Protein AF-A0A7G9SF98-F1 (afdb_monomer_lite)

pLDDT: mean 81.14, std 8.22, range [45.47, 91.94]

Secondary structure (DSSP, 8-state):
--HHHHHHHHHHHSTHHHHHHHHHHHHHHHHHHHGGGT-HHHHHHHHHHIIIIIHHHHHHHHHTTTS-HHHHHHHHHHHHHHHHHHHHHHS-GGG-SSGGGGHHHHHHHHHHHHHHHHHHHHHHHHHHHHS---HHHHHHHH---HHHHHHHHHHHHHHHHHHHHHTT--

Structure (mmCIF, N/CA/C/O backbone):
data_AF-A0A7G9SF98-F1
#
_entry.id   AF-A0A7G9SF98-F1
#
loop_
_atom_site.group_PDB
_atom_site.id
_atom_site.type_symbol
_atom_site.label_atom_id
_atom_site.label_alt_id
_atom_site.label_comp_id
_atom_site.label_asym_id
_atom_site.label_entity_id
_atom_site.label_seq_id
_atom_site.pdbx_PDB_ins_code
_atom_site.Cartn_x
_atom_site.Cartn_y
_atom_site.Cartn_z
_atom_site.occupancy
_atom_site.B_iso_or_equiv
_atom_site.auth_seq_id
_atom_site.auth_comp_id
_atom_site.auth_asym_id
_atom_site.auth_atom_id
_atom_site.pdbx_PDB_model_num
ATOM 1 N N . MET A 1 1 ? -32.890 3.115 8.068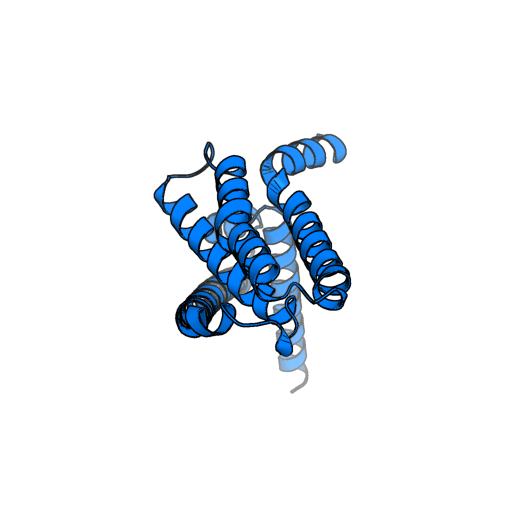 1.00 52.28 1 MET A N 1
ATOM 2 C CA . MET A 1 1 ? -31.740 3.413 7.183 1.00 52.28 1 MET A CA 1
ATOM 3 C C . MET A 1 1 ? -31.381 2.125 6.447 1.00 52.28 1 MET A C 1
ATOM 5 O O . MET A 1 1 ? -30.925 1.184 7.080 1.00 52.28 1 MET A O 1
ATOM 9 N N . THR A 1 2 ? -31.727 2.014 5.166 1.00 61.97 2 THR A N 1
ATOM 10 C CA . THR A 1 2 ? -31.625 0.769 4.383 1.00 61.97 2 THR A CA 1
ATOM 11 C C . THR A 1 2 ? -30.164 0.421 4.080 1.00 61.97 2 THR A C 1
ATOM 13 O O . THR A 1 2 ? -29.363 1.302 3.777 1.00 61.97 2 THR A O 1
ATOM 16 N N . ILE A 1 3 ? -29.804 -0.864 4.126 1.00 65.81 3 ILE A N 1
ATOM 17 C CA . ILE A 1 3 ? -28.432 -1.358 3.882 1.00 65.81 3 ILE A CA 1
ATOM 18 C C . ILE A 1 3 ? -27.850 -0.801 2.567 1.00 65.81 3 ILE A C 1
ATOM 20 O O . ILE A 1 3 ? -26.705 -0.350 2.534 1.00 65.81 3 ILE A O 1
ATOM 24 N N . ALA A 1 4 ? -28.672 -0.722 1.517 1.00 65.62 4 ALA A N 1
ATOM 25 C CA . ALA A 1 4 ? -28.288 -0.200 0.207 1.00 65.62 4 ALA A CA 1
ATOM 26 C C . ALA A 1 4 ? -27.823 1.273 0.224 1.00 65.62 4 ALA A C 1
ATOM 28 O O . ALA A 1 4 ? -26.861 1.628 -0.461 1.00 65.62 4 ALA A O 1
ATOM 29 N N . SER A 1 5 ? -28.450 2.142 1.028 1.00 69.06 5 SER A N 1
ATOM 30 C CA . SER A 1 5 ? -28.065 3.560 1.098 1.00 69.06 5 SER A CA 1
ATOM 31 C C . SER A 1 5 ? -26.775 3.770 1.896 1.00 69.06 5 SER A C 1
ATOM 33 O O . SER A 1 5 ? -25.975 4.648 1.563 1.00 69.06 5 SER A O 1
ATOM 35 N N . SER A 1 6 ? -26.528 2.916 2.893 1.00 68.81 6 SER A N 1
ATOM 36 C CA . SER A 1 6 ? -25.269 2.879 3.644 1.00 68.81 6 SER A CA 1
ATOM 37 C C . SER A 1 6 ? -24.092 2.443 2.763 1.00 68.81 6 SER A C 1
ATOM 39 O O . SER A 1 6 ? -23.055 3.108 2.746 1.00 68.81 6 SER A O 1
ATOM 41 N N . ILE A 1 7 ? -24.281 1.391 1.954 1.00 71.25 7 ILE A N 1
ATOM 42 C CA . ILE A 1 7 ? -23.264 0.901 1.011 1.00 71.25 7 ILE A CA 1
ATOM 43 C C . ILE A 1 7 ? -22.918 1.982 -0.013 1.00 71.25 7 ILE A C 1
ATOM 45 O O . ILE A 1 7 ? -21.748 2.318 -0.162 1.00 71.25 7 ILE A O 1
ATOM 49 N N . ARG A 1 8 ? -23.913 2.606 -0.659 1.00 76.25 8 ARG A N 1
ATOM 50 C CA . ARG A 1 8 ? -23.668 3.645 -1.677 1.00 76.25 8 ARG A CA 1
ATOM 51 C C . ARG A 1 8 ? -22.859 4.823 -1.126 1.00 76.25 8 ARG A C 1
ATOM 53 O O . ARG A 1 8 ? -21.929 5.301 -1.776 1.00 76.25 8 ARG A O 1
ATOM 60 N N . ARG A 1 9 ? -23.186 5.274 0.088 1.00 75.81 9 ARG A N 1
ATOM 61 C CA . ARG A 1 9 ? -22.470 6.363 0.766 1.00 75.81 9 ARG A CA 1
ATOM 62 C C . ARG A 1 9 ? -21.041 5.960 1.138 1.00 75.81 9 ARG A C 1
ATOM 64 O O . ARG A 1 9 ? -20.127 6.770 0.992 1.00 75.81 9 ARG A O 1
ATOM 71 N N . TRP A 1 10 ? -20.834 4.719 1.579 1.00 74.38 10 TRP A N 1
ATOM 72 C CA . TRP A 1 10 ? -19.505 4.189 1.881 1.00 74.38 10 TRP A CA 1
ATOM 73 C C . TRP A 1 10 ? -18.639 4.031 0.625 1.00 74.38 10 TRP A C 1
ATOM 75 O O . TRP A 1 10 ? -17.483 4.456 0.643 1.00 74.38 10 TRP A O 1
ATOM 85 N N . SER A 1 11 ? -19.200 3.502 -0.467 1.00 76.81 11 SER A N 1
ATOM 86 C CA . SER A 1 11 ? -18.510 3.335 -1.751 1.00 76.81 11 SER A CA 1
ATOM 87 C C . SER A 1 11 ? -18.086 4.679 -2.335 1.00 76.81 11 SER A C 1
ATOM 89 O O . SER A 1 11 ? -16.933 4.833 -2.719 1.00 76.81 11 SER A O 1
ATOM 91 N N . GLY A 1 12 ? -18.958 5.695 -2.311 1.00 78.19 12 GLY A N 1
ATOM 92 C CA . GLY A 1 12 ? -18.577 7.051 -2.724 1.00 78.19 12 GLY A CA 1
ATOM 93 C C . GLY A 1 12 ? -17.496 7.670 -1.828 1.00 78.19 12 GLY A C 1
ATOM 94 O O . GLY A 1 12 ? -16.668 8.455 -2.285 1.00 78.19 12 GLY A O 1
ATOM 95 N N . ALA A 1 13 ? -17.455 7.296 -0.547 1.00 79.56 13 ALA A N 1
ATOM 96 C CA . ALA A 1 13 ? -16.450 7.790 0.384 1.00 79.56 13 ALA A CA 1
ATOM 97 C C . ALA A 1 13 ? -15.087 7.077 0.282 1.00 79.56 13 ALA A C 1
ATOM 99 O O . ALA A 1 13 ? -14.095 7.659 0.726 1.00 79.56 13 ALA A O 1
ATOM 100 N N . ASN A 1 14 ? -15.037 5.863 -0.269 1.00 83.75 14 ASN A N 1
ATOM 101 C CA . ASN A 1 14 ? -13.846 5.009 -0.316 1.00 83.75 14 ASN A CA 1
ATOM 102 C C . ASN A 1 14 ? -13.647 4.387 -1.704 1.00 83.75 14 ASN A C 1
ATOM 104 O O . ASN A 1 14 ? -13.214 3.242 -1.815 1.00 83.75 14 ASN A O 1
ATOM 108 N N . TRP A 1 15 ? -13.962 5.135 -2.764 1.00 86.31 15 TRP A N 1
ATOM 109 C CA . TRP A 1 15 ? -13.892 4.644 -4.143 1.00 86.31 15 TRP A CA 1
ATOM 110 C C . TRP A 1 15 ? -12.485 4.153 -4.518 1.00 86.31 15 TRP A C 1
ATOM 112 O O . TRP A 1 15 ? -12.355 3.211 -5.296 1.00 86.31 15 TRP A O 1
ATOM 122 N N . PHE A 1 16 ? -11.437 4.711 -3.898 1.00 87.62 16 PHE A N 1
ATOM 123 C CA . PHE A 1 16 ? -10.057 4.253 -4.068 1.00 87.62 16 PHE A CA 1
ATOM 124 C C . PHE A 1 16 ? -9.878 2.760 -3.752 1.00 87.62 16 PHE A C 1
ATOM 126 O O . PHE A 1 16 ? -9.154 2.077 -4.465 1.00 87.62 16 PHE A O 1
ATOM 133 N N . LEU A 1 17 ? -10.573 2.223 -2.739 1.00 82.81 17 LEU A N 1
ATOM 134 C CA . LEU A 1 17 ? -10.476 0.801 -2.377 1.00 82.81 17 LEU A CA 1
ATOM 135 C C . LEU A 1 17 ? -11.032 -0.130 -3.462 1.00 82.81 17 LEU A C 1
ATOM 137 O O . LEU A 1 17 ? -10.663 -1.297 -3.505 1.00 82.81 17 LEU A O 1
ATOM 141 N N . ILE A 1 18 ? -11.915 0.379 -4.322 1.00 85.50 18 ILE A N 1
ATOM 142 C CA . ILE A 1 18 ? -12.477 -0.364 -5.455 1.00 85.50 18 ILE A CA 1
ATOM 143 C C . ILE A 1 18 ? -11.566 -0.221 -6.679 1.00 85.50 18 ILE A C 1
ATOM 145 O O . ILE A 1 18 ? -11.342 -1.188 -7.397 1.00 85.50 18 ILE A O 1
ATOM 149 N N . VAL A 1 19 ? -11.009 0.971 -6.903 1.00 87.44 19 VAL A N 1
ATOM 150 C CA . VAL A 1 19 ? -10.127 1.246 -8.047 1.00 87.44 19 VAL A CA 1
ATOM 151 C C . VAL A 1 19 ? -8.765 0.566 -7.897 1.00 87.44 19 VAL A C 1
ATOM 153 O O . VAL A 1 19 ? -8.231 0.057 -8.877 1.00 87.44 19 VAL A O 1
ATOM 156 N N . LEU A 1 20 ? -8.218 0.494 -6.683 1.00 87.00 20 LEU A N 1
ATOM 157 C CA . LEU A 1 20 ? -6.911 -0.108 -6.418 1.00 87.00 20 LEU A CA 1
ATOM 158 C C . LEU A 1 20 ? -6.760 -1.556 -6.937 1.00 87.00 20 LEU A C 1
ATOM 160 O O . LEU A 1 20 ? -5.803 -1.801 -7.670 1.00 87.00 20 LEU A O 1
ATOM 164 N N . PRO A 1 21 ? -7.654 -2.519 -6.622 1.00 87.75 21 PRO A N 1
ATOM 165 C CA . PRO A 1 21 ? -7.530 -3.882 -7.142 1.00 87.75 21 PRO A CA 1
ATOM 166 C C . PRO A 1 21 ? -7.688 -3.950 -8.665 1.00 87.75 21 PRO A C 1
ATOM 168 O O . PRO A 1 21 ? -7.044 -4.783 -9.296 1.00 87.75 21 PRO A O 1
ATOM 171 N N . VAL A 1 22 ? -8.485 -3.059 -9.266 1.00 89.62 22 VAL A N 1
ATOM 172 C CA . VAL A 1 22 ? -8.611 -2.966 -10.728 1.00 89.62 22 VAL A CA 1
ATOM 173 C C . VAL A 1 22 ? -7.285 -2.520 -11.346 1.00 89.62 22 VAL A C 1
ATOM 175 O O . VAL A 1 22 ? -6.800 -3.181 -12.257 1.00 89.62 22 VAL A O 1
ATOM 178 N N . 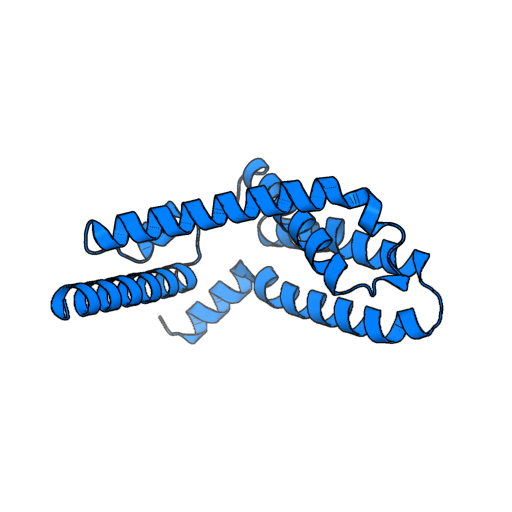LEU A 1 23 ? -6.657 -1.470 -10.805 1.00 89.56 23 LEU A N 1
ATOM 179 C CA . LEU A 1 23 ? -5.349 -0.991 -11.268 1.00 89.56 23 LEU A CA 1
ATOM 180 C C . LEU A 1 23 ? -4.252 -2.051 -11.104 1.00 89.56 23 LEU A C 1
ATOM 182 O O . LEU A 1 23 ? -3.433 -2.248 -12.002 1.00 89.56 23 LEU A O 1
ATOM 186 N N . ALA A 1 24 ? -4.254 -2.769 -9.979 1.00 88.38 24 ALA A N 1
ATOM 187 C CA . ALA A 1 24 ? -3.313 -3.858 -9.737 1.00 88.38 24 ALA A CA 1
ATOM 188 C C . ALA A 1 24 ? -3.502 -5.008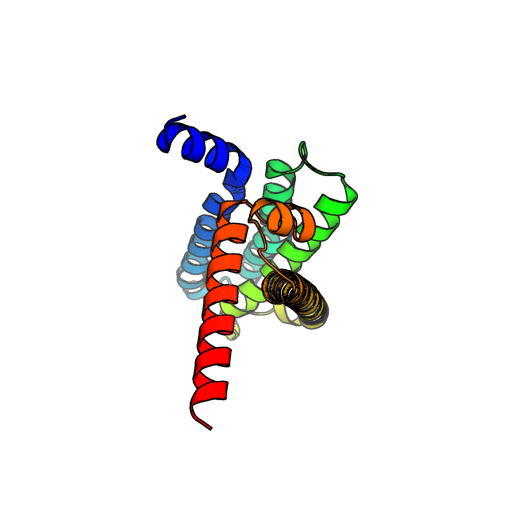 -10.740 1.00 88.38 24 ALA A C 1
ATOM 190 O O . ALA A 1 24 ? -2.523 -5.513 -11.289 1.00 88.38 24 ALA A O 1
ATOM 191 N N . ALA A 1 25 ? -4.751 -5.388 -11.030 1.00 88.81 25 ALA A N 1
ATOM 192 C CA . ALA A 1 25 ? -5.058 -6.410 -12.025 1.00 88.81 25 ALA A CA 1
ATOM 193 C C . ALA A 1 25 ? -4.626 -5.980 -13.434 1.00 88.81 25 ALA A C 1
ATOM 195 O O . ALA A 1 25 ? -4.009 -6.771 -14.145 1.00 88.81 25 ALA A O 1
ATOM 196 N N . THR A 1 26 ? -4.870 -4.723 -13.823 1.00 88.12 26 THR A N 1
ATOM 197 C CA . THR A 1 26 ? -4.420 -4.209 -15.124 1.00 88.12 26 THR A CA 1
ATOM 198 C C . THR A 1 26 ? -2.899 -4.169 -15.225 1.00 88.12 26 THR A C 1
ATOM 200 O O . THR A 1 26 ? -2.357 -4.602 -16.235 1.00 88.12 26 THR A O 1
ATOM 203 N N . ALA A 1 27 ? -2.195 -3.733 -14.175 1.00 87.12 27 ALA A N 1
ATOM 204 C CA . ALA A 1 27 ? -0.732 -3.740 -14.136 1.00 87.12 27 ALA A CA 1
ATOM 205 C C . ALA A 1 27 ? -0.176 -5.164 -14.295 1.00 87.12 27 ALA A C 1
ATOM 207 O O . ALA A 1 27 ? 0.748 -5.401 -15.075 1.00 87.12 27 ALA A O 1
ATOM 208 N N . TRP A 1 28 ? -0.789 -6.129 -13.607 1.00 88.50 28 TRP A N 1
ATOM 209 C CA . TRP A 1 28 ? -0.422 -7.535 -13.709 1.00 88.50 28 TRP A CA 1
ATOM 210 C C . TRP A 1 28 ? -0.667 -8.104 -15.108 1.00 88.50 28 TRP A C 1
ATOM 212 O O . TRP A 1 28 ? 0.241 -8.698 -15.688 1.00 88.50 28 TRP A O 1
ATOM 222 N N . MET A 1 29 ? -1.841 -7.873 -15.697 1.00 87.31 29 MET A N 1
ATOM 223 C CA . MET A 1 29 ? -2.136 -8.323 -17.061 1.00 87.31 29 MET A CA 1
ATOM 224 C C . MET A 1 29 ? -1.170 -7.710 -18.080 1.00 87.31 29 MET A C 1
ATOM 226 O O . MET A 1 29 ? -0.604 -8.443 -18.888 1.00 87.31 29 MET A O 1
ATOM 230 N N . THR A 1 30 ? -0.917 -6.400 -17.997 1.00 85.25 30 THR A N 1
ATOM 231 C CA . THR A 1 30 ? 0.023 -5.697 -18.881 1.00 85.25 30 THR A CA 1
ATOM 232 C C . THR A 1 30 ? 1.441 -6.236 -18.744 1.00 85.25 30 THR A C 1
ATOM 234 O O . THR A 1 30 ? 2.113 -6.430 -19.751 1.00 85.25 30 THR A O 1
ATOM 237 N N . SER A 1 31 ? 1.899 -6.546 -17.527 1.00 84.00 31 SER A N 1
ATOM 238 C CA . SER A 1 31 ? 3.219 -7.159 -17.341 1.00 84.00 31 SER A CA 1
ATOM 239 C C . SER A 1 31 ? 3.325 -8.494 -18.095 1.00 84.00 31 SER A C 1
ATOM 241 O O . SER A 1 31 ? 4.287 -8.734 -18.819 1.00 84.00 31 SER A O 1
ATOM 243 N N . ARG A 1 32 ? 2.296 -9.346 -18.026 1.00 82.94 32 ARG A N 1
ATOM 244 C CA . ARG A 1 32 ? 2.320 -10.665 -18.670 1.00 82.94 32 ARG A CA 1
ATOM 245 C C . ARG A 1 32 ? 2.280 -10.585 -20.191 1.00 82.94 32 ARG A C 1
ATOM 247 O O . ARG A 1 32 ? 2.924 -11.397 -20.846 1.00 82.94 32 ARG A O 1
ATOM 254 N N . THR A 1 33 ? 1.548 -9.627 -20.750 1.00 81.69 33 THR A N 1
ATOM 255 C CA . THR A 1 33 ? 1.393 -9.497 -22.205 1.00 81.69 33 THR A CA 1
ATOM 256 C C . THR A 1 33 ? 2.524 -8.703 -22.848 1.00 81.69 33 THR A C 1
ATOM 258 O O . THR A 1 33 ? 2.986 -9.061 -23.928 1.00 81.69 33 THR A O 1
ATOM 261 N N . ALA A 1 34 ? 2.998 -7.641 -22.201 1.00 77.69 34 ALA A N 1
ATOM 262 C CA . ALA A 1 34 ? 3.900 -6.685 -22.827 1.00 77.69 34 ALA A CA 1
ATOM 263 C C . ALA A 1 34 ? 5.387 -7.031 -22.646 1.00 77.69 34 ALA A C 1
ATOM 265 O O . ALA A 1 34 ? 6.184 -6.755 -23.545 1.00 77.69 34 ALA A O 1
ATOM 266 N N . PHE A 1 35 ? 5.775 -7.707 -21.554 1.00 72.19 35 PHE A N 1
ATOM 267 C CA . PHE A 1 35 ? 7.153 -8.202 -21.410 1.00 72.19 35 PHE A CA 1
ATOM 268 C C . PHE A 1 35 ? 7.479 -9.342 -22.388 1.00 72.19 35 PHE A C 1
ATOM 270 O O . PHE A 1 35 ? 8.643 -9.519 -22.740 1.00 72.19 35 PHE A O 1
ATOM 277 N N . ALA A 1 36 ? 6.468 -10.036 -22.925 1.00 67.75 36 ALA A N 1
ATOM 278 C CA . ALA A 1 36 ? 6.647 -10.992 -24.020 1.00 67.75 36 ALA A CA 1
ATOM 279 C C . ALA A 1 36 ? 7.100 -10.324 -25.339 1.00 67.75 36 ALA A C 1
ATOM 281 O O . ALA A 1 36 ? 7.687 -10.981 -26.192 1.00 67.75 36 ALA A O 1
ATOM 282 N N . GLY A 1 37 ? 6.862 -9.015 -25.502 1.00 67.81 37 GLY A N 1
ATOM 283 C CA . GLY A 1 37 ? 7.192 -8.240 -26.704 1.00 67.81 37 GLY A CA 1
ATOM 284 C C . GLY A 1 37 ? 8.550 -7.525 -26.676 1.00 67.81 37 GLY A C 1
ATOM 285 O O . GLY A 1 37 ? 8.770 -6.631 -27.490 1.00 67.81 37 GLY A O 1
ATOM 286 N N . GLY A 1 38 ? 9.443 -7.837 -25.728 1.00 68.12 38 GLY A N 1
ATOM 287 C CA . GLY A 1 38 ? 10.833 -7.341 -25.707 1.00 68.12 38 GLY A CA 1
ATOM 288 C C . GLY A 1 38 ? 11.060 -5.899 -25.214 1.00 68.12 38 GLY A C 1
ATOM 289 O O . GLY A 1 38 ? 12.203 -5.451 -25.155 1.00 68.12 38 GLY A O 1
ATOM 290 N N . HIS A 1 39 ? 10.017 -5.169 -24.808 1.00 63.47 39 HIS A N 1
ATOM 291 C CA . HIS A 1 39 ? 10.112 -3.771 -24.350 1.00 63.47 39 HIS A CA 1
ATOM 292 C C . HIS A 1 39 ? 10.266 -3.663 -22.820 1.00 63.47 39 HIS A C 1
ATOM 294 O O . HIS A 1 39 ? 9.398 -3.131 -22.131 1.00 63.47 39 HIS A O 1
ATOM 300 N N . SER A 1 40 ? 11.362 -4.187 -22.261 1.00 70.50 40 SER A N 1
ATOM 301 C CA . SER A 1 40 ? 11.481 -4.365 -20.804 1.00 70.50 40 SER A CA 1
ATOM 302 C C . SER A 1 40 ? 11.728 -3.078 -20.003 1.00 70.50 40 SER A C 1
ATOM 304 O O . SER A 1 40 ? 11.098 -2.867 -18.972 1.00 70.50 40 SER A O 1
ATOM 306 N N . GLY A 1 41 ? 12.595 -2.175 -20.470 1.00 74.44 41 GLY A N 1
ATOM 307 C CA . GLY A 1 41 ? 12.989 -1.003 -19.670 1.00 74.44 41 GLY A CA 1
ATOM 308 C C . GLY A 1 41 ? 11.915 0.087 -19.542 1.00 74.44 41 GLY A C 1
ATOM 309 O O . GLY A 1 41 ? 11.667 0.596 -18.452 1.00 74.44 41 GLY A O 1
ATOM 310 N N . SER A 1 42 ? 11.263 0.460 -20.647 1.00 82.62 42 SER A N 1
ATOM 311 C CA . SER A 1 42 ? 10.253 1.532 -20.651 1.00 82.62 42 SER A CA 1
ATOM 312 C C . SER A 1 42 ? 8.977 1.131 -19.915 1.00 82.62 42 SER A C 1
ATOM 314 O O . SER A 1 42 ? 8.351 1.963 -19.259 1.00 82.62 42 SER A O 1
ATOM 316 N N . LEU A 1 43 ? 8.609 -0.148 -19.990 1.00 86.25 43 LEU A N 1
ATOM 317 C CA . LEU A 1 43 ? 7.406 -0.659 -19.351 1.00 86.25 43 LEU A CA 1
ATOM 318 C C . LEU A 1 43 ? 7.566 -0.794 -17.836 1.00 86.25 43 LEU A C 1
ATOM 320 O O . LEU A 1 43 ? 6.649 -0.445 -17.099 1.00 86.25 43 LEU A O 1
ATOM 324 N N . GLU A 1 44 ? 8.736 -1.228 -17.361 1.00 86.31 44 GLU A N 1
ATOM 325 C CA . GLU A 1 44 ? 9.053 -1.219 -15.930 1.00 86.31 44 GLU A CA 1
ATOM 326 C C . GLU A 1 44 ? 8.965 0.203 -15.355 1.00 86.31 44 GLU A C 1
ATOM 328 O O . GLU A 1 44 ? 8.336 0.408 -14.318 1.00 86.31 44 GLU A O 1
ATOM 333 N N . ALA A 1 45 ? 9.531 1.195 -16.052 1.00 88.00 45 ALA A N 1
ATOM 334 C CA . ALA A 1 45 ? 9.462 2.593 -15.635 1.00 88.00 45 ALA A CA 1
ATOM 335 C C . ALA A 1 45 ? 8.016 3.112 -15.576 1.00 88.00 45 ALA A C 1
ATOM 337 O O . ALA A 1 45 ? 7.654 3.784 -14.612 1.00 88.00 45 ALA A O 1
ATOM 338 N N . ALA A 1 46 ? 7.182 2.776 -16.566 1.00 89.62 46 ALA A N 1
ATOM 339 C CA . ALA A 1 46 ? 5.770 3.156 -16.585 1.00 89.62 46 ALA A CA 1
ATOM 340 C C . ALA A 1 46 ? 4.985 2.520 -15.424 1.00 89.62 46 ALA A C 1
ATOM 342 O O . ALA A 1 46 ? 4.251 3.214 -14.725 1.00 89.62 46 ALA A O 1
ATOM 343 N N . LEU A 1 47 ? 5.193 1.225 -15.163 1.00 90.00 47 LEU A N 1
ATOM 344 C CA . LEU A 1 47 ? 4.553 0.518 -14.050 1.00 90.00 47 LEU A CA 1
ATOM 345 C C . LEU A 1 47 ? 4.996 1.064 -12.685 1.00 90.00 47 LEU A C 1
ATOM 347 O O . LEU A 1 47 ? 4.167 1.246 -11.792 1.00 90.00 47 LEU A O 1
ATOM 351 N N . LEU A 1 48 ? 6.288 1.363 -12.522 1.00 89.94 48 LEU A N 1
ATOM 352 C CA . LEU A 1 48 ? 6.816 2.005 -11.317 1.00 89.94 48 LEU A CA 1
ATOM 353 C C . LEU A 1 48 ? 6.268 3.420 -11.143 1.00 89.94 48 LEU A C 1
ATOM 355 O O . LEU A 1 48 ? 5.900 3.794 -10.032 1.00 89.94 48 LEU A O 1
ATOM 359 N N . PHE A 1 49 ? 6.186 4.201 -12.219 1.00 91.75 49 PHE A N 1
ATOM 360 C CA . PHE A 1 49 ? 5.590 5.532 -12.179 1.00 91.75 49 PHE A CA 1
ATOM 361 C C . PHE A 1 49 ? 4.126 5.461 -11.743 1.00 91.75 49 PHE A C 1
ATOM 363 O O . PHE A 1 49 ? 3.725 6.181 -10.829 1.00 91.75 49 PHE A O 1
ATOM 370 N N . ASP A 1 50 ? 3.345 4.541 -12.306 1.00 91.31 50 ASP A N 1
ATOM 371 C CA . ASP A 1 50 ? 1.956 4.367 -11.899 1.00 91.31 50 ASP A CA 1
ATOM 372 C C . ASP A 1 50 ? 1.831 3.937 -10.435 1.00 91.31 50 ASP A C 1
ATOM 374 O O . ASP A 1 50 ? 1.015 4.489 -9.693 1.00 91.31 50 ASP A O 1
ATOM 378 N N . ALA A 1 51 ? 2.679 3.016 -9.977 1.00 89.38 51 ALA A N 1
ATOM 379 C CA . ALA A 1 51 ? 2.675 2.549 -8.596 1.00 89.38 51 ALA A CA 1
ATOM 380 C C . ALA A 1 51 ? 3.117 3.627 -7.584 1.00 89.38 51 ALA A C 1
ATOM 382 O O . ALA A 1 51 ? 2.578 3.686 -6.478 1.00 89.38 51 ALA A O 1
ATOM 383 N N . CYS A 1 52 ? 4.079 4.481 -7.947 1.00 90.44 52 CYS A N 1
ATOM 384 C CA . CYS A 1 52 ? 4.691 5.472 -7.053 1.00 90.44 52 CYS A CA 1
ATOM 385 C C . CYS A 1 52 ? 4.058 6.863 -7.136 1.00 90.44 52 CYS A C 1
ATOM 387 O O . CYS A 1 52 ? 4.185 7.646 -6.195 1.00 90.44 52 CYS A O 1
ATOM 389 N N . VAL A 1 53 ? 3.405 7.194 -8.248 1.00 91.25 53 VAL A N 1
ATOM 390 C CA . VAL A 1 53 ? 2.859 8.530 -8.506 1.00 91.25 53 VAL A CA 1
ATOM 391 C C . VAL A 1 53 ? 1.357 8.451 -8.715 1.00 91.25 53 VAL A C 1
ATOM 393 O O . VAL A 1 53 ? 0.614 9.024 -7.919 1.00 91.25 53 VAL A O 1
ATOM 396 N N . THR A 1 54 ? 0.891 7.705 -9.718 1.00 91.69 54 THR A N 1
ATOM 397 C CA . THR A 1 54 ? -0.533 7.656 -10.082 1.00 91.69 54 THR A CA 1
ATOM 398 C C . THR A 1 54 ? -1.390 7.105 -8.942 1.00 91.69 54 THR A C 1
ATOM 400 O O . THR A 1 54 ? -2.349 7.750 -8.516 1.00 91.69 54 THR A O 1
ATOM 403 N N . VAL A 1 55 ? -1.032 5.951 -8.374 1.00 91.94 55 VAL A N 1
ATOM 404 C CA . VAL A 1 55 ? -1.797 5.318 -7.290 1.00 91.94 55 VAL A CA 1
ATOM 405 C C . VAL A 1 55 ? -1.795 6.180 -6.012 1.00 91.94 55 VAL A C 1
ATOM 407 O O . VAL A 1 55 ? -2.881 6.448 -5.485 1.00 91.94 55 VAL A O 1
ATOM 410 N N . PRO A 1 56 ? -0.653 6.698 -5.516 1.00 91.38 56 PRO A N 1
ATOM 411 C CA . PRO A 1 56 ? -0.648 7.639 -4.397 1.00 91.38 56 PRO A CA 1
ATOM 412 C C . PRO A 1 56 ? -1.408 8.938 -4.685 1.00 91.38 56 PRO A C 1
ATOM 414 O O . PRO A 1 56 ? -2.095 9.442 -3.797 1.00 91.38 56 PRO A O 1
ATOM 417 N N . ALA A 1 57 ? -1.351 9.475 -5.906 1.00 91.38 57 ALA A N 1
ATOM 418 C CA . ALA A 1 57 ? -2.116 10.663 -6.283 1.00 91.38 57 ALA A CA 1
ATOM 419 C C . ALA A 1 57 ? -3.630 10.399 -6.262 1.00 91.38 57 ALA A C 1
ATOM 421 O O . ALA A 1 57 ? -4.389 11.215 -5.739 1.00 91.38 57 ALA A O 1
ATOM 422 N N . LEU A 1 58 ? -4.083 9.235 -6.740 1.00 90.94 58 LEU A N 1
ATOM 423 C CA . LEU A 1 58 ? -5.485 8.815 -6.639 1.00 90.94 58 LEU A CA 1
ATOM 424 C C . LEU A 1 58 ? -5.919 8.637 -5.180 1.00 90.94 58 LEU A C 1
ATOM 426 O O . LEU A 1 58 ? -7.024 9.047 -4.809 1.00 90.94 58 LEU A O 1
ATOM 430 N N . TYR A 1 59 ? -5.042 8.086 -4.333 1.00 89.25 59 TYR A N 1
ATOM 431 C CA . TYR A 1 59 ? -5.274 8.021 -2.891 1.00 89.25 59 TYR A CA 1
ATOM 432 C C . TYR A 1 59 ? -5.469 9.422 -2.305 1.00 89.25 59 TYR A C 1
ATOM 434 O O . TYR A 1 59 ? -6.444 9.673 -1.587 1.00 89.25 59 TYR A O 1
ATOM 442 N N . ALA A 1 60 ? -4.565 10.347 -2.641 1.00 90.25 60 ALA A N 1
ATOM 443 C CA . ALA A 1 60 ? -4.647 11.733 -2.217 1.00 90.25 60 ALA A CA 1
ATOM 444 C C . ALA A 1 60 ? -5.976 12.341 -2.657 1.00 90.25 60 ALA A C 1
ATOM 446 O O . ALA A 1 60 ? -6.711 12.827 -1.812 1.00 90.25 60 ALA A O 1
ATOM 447 N N . LEU A 1 61 ? -6.355 12.222 -3.930 1.00 90.75 61 LEU A N 1
ATOM 448 C CA . LEU A 1 61 ? -7.596 12.778 -4.470 1.00 90.75 61 LEU A CA 1
ATOM 449 C C . LEU A 1 61 ? -8.849 12.220 -3.773 1.00 90.75 61 LEU A C 1
ATOM 451 O O . LEU A 1 61 ? -9.782 12.968 -3.477 1.00 90.75 61 LEU A O 1
ATOM 455 N N . CYS A 1 62 ? -8.855 10.928 -3.432 1.00 87.94 62 CYS A N 1
ATOM 456 C CA . CYS A 1 62 ? -9.952 10.296 -2.694 1.00 87.94 62 CYS A CA 1
ATOM 457 C C . CYS A 1 62 ? -10.108 10.842 -1.261 1.00 87.94 62 CYS A C 1
ATOM 459 O O . CYS A 1 62 ? -11.230 10.944 -0.745 1.00 87.94 62 CYS A O 1
ATOM 461 N N . TYR A 1 63 ? -9.000 11.194 -0.603 1.00 85.12 63 TYR A N 1
ATOM 462 C CA . TYR A 1 63 ? -8.981 11.556 0.819 1.00 85.12 63 TYR A CA 1
ATOM 463 C C . TYR A 1 63 ? -8.570 13.007 1.117 1.00 85.12 63 TYR A C 1
ATOM 465 O O . TYR A 1 63 ? -8.602 13.403 2.283 1.00 85.12 63 TYR A O 1
ATOM 473 N N . TRP A 1 64 ? -8.286 13.822 0.097 1.00 84.38 64 TRP A N 1
ATOM 474 C CA . TRP A 1 64 ? -7.715 15.171 0.217 1.00 84.38 64 TRP A CA 1
ATOM 475 C C . TRP A 1 64 ? -8.561 16.086 1.098 1.00 84.38 64 TRP A C 1
ATOM 477 O O . TRP A 1 64 ? -8.048 16.811 1.941 1.00 84.38 64 TRP A O 1
ATOM 487 N N . ARG A 1 65 ? -9.888 16.016 0.949 1.00 82.19 65 ARG A N 1
ATOM 488 C CA . ARG A 1 65 ? -10.835 16.854 1.704 1.00 82.19 65 ARG A CA 1
ATOM 489 C C . ARG A 1 65 ? -11.185 16.315 3.094 1.00 82.19 65 ARG A C 1
ATOM 491 O O . ARG A 1 65 ? -11.985 16.926 3.791 1.00 82.19 65 ARG A O 1
ATOM 498 N N . LYS A 1 66 ? -10.662 15.149 3.487 1.00 78.06 66 LYS A N 1
ATOM 499 C CA . LYS A 1 66 ? -11.093 14.422 4.697 1.00 78.06 66 LYS A CA 1
ATOM 500 C C . LYS A 1 66 ? -10.015 14.330 5.773 1.00 78.06 66 LYS A C 1
ATOM 502 O O . LYS A 1 66 ? -10.302 13.848 6.866 1.00 78.06 66 LYS A O 1
ATOM 507 N N . ARG A 1 67 ? -8.769 14.693 5.461 1.00 78.06 67 ARG A N 1
ATOM 508 C CA . ARG A 1 67 ? -7.605 14.461 6.326 1.00 78.06 67 ARG A CA 1
ATOM 509 C C . ARG A 1 67 ? -6.630 15.632 6.248 1.00 78.06 67 ARG A C 1
ATOM 511 O O . ARG A 1 67 ? -6.551 16.307 5.229 1.00 78.06 67 ARG A O 1
ATOM 518 N N . ALA A 1 68 ? -5.855 15.832 7.313 1.00 82.88 68 ALA A N 1
ATOM 519 C CA . ALA A 1 68 ? -4.749 16.785 7.306 1.00 82.88 68 ALA A CA 1
ATOM 520 C C . ALA A 1 68 ? -3.678 16.372 6.279 1.00 82.88 68 ALA A C 1
ATOM 522 O O . ALA A 1 68 ? -3.422 15.178 6.099 1.00 82.88 68 ALA A O 1
ATOM 523 N N . LEU A 1 69 ? -3.018 17.355 5.655 1.00 82.56 69 LEU A N 1
ATOM 524 C CA . LEU A 1 69 ? -2.024 17.133 4.594 1.00 82.56 69 LEU A CA 1
ATOM 525 C C . LEU A 1 69 ? -0.931 16.144 5.011 1.00 82.56 69 LEU A C 1
ATOM 527 O O . LEU A 1 69 ? -0.675 15.182 4.294 1.00 82.56 69 LEU A O 1
ATOM 531 N N . TRP A 1 70 ? -0.369 16.309 6.210 1.00 78.12 70 TRP A N 1
ATOM 532 C CA . TRP A 1 70 ? 0.664 15.414 6.743 1.00 78.12 70 TRP A CA 1
ATOM 533 C C . TRP A 1 70 ? 0.211 13.947 6.832 1.00 78.12 70 TRP A C 1
ATOM 535 O O . TRP A 1 70 ? 0.936 13.033 6.445 1.00 78.12 70 TRP A O 1
ATOM 545 N N . GLN A 1 71 ? -1.021 13.702 7.288 1.00 80.94 71 GLN A N 1
ATOM 546 C CA . GLN A 1 71 ? -1.563 12.344 7.392 1.00 80.94 71 GLN A CA 1
ATOM 547 C C . GLN A 1 71 ? -1.832 11.709 6.026 1.00 80.94 71 GLN A C 1
ATOM 549 O O . GLN A 1 71 ? -1.838 10.482 5.909 1.00 80.94 71 GLN A O 1
ATOM 554 N N . THR A 1 72 ? -2.121 12.530 5.019 1.00 84.56 72 THR A N 1
ATOM 555 C CA . THR A 1 72 ? -2.288 12.076 3.638 1.00 84.56 72 THR A CA 1
ATOM 556 C C . THR A 1 72 ? -0.926 11.770 3.030 1.00 84.56 72 THR A C 1
ATOM 558 O O . THR A 1 72 ? -0.763 10.688 2.483 1.00 84.56 72 THR A O 1
ATOM 561 N N . ALA A 1 73 ? 0.071 12.635 3.234 1.00 84.94 73 ALA A N 1
ATOM 562 C CA . ALA A 1 73 ? 1.440 12.441 2.759 1.00 84.94 73 ALA A CA 1
ATOM 563 C C . ALA A 1 73 ? 2.077 11.155 3.310 1.00 84.94 73 ALA A C 1
ATOM 565 O O . ALA A 1 73 ? 2.590 10.348 2.540 1.00 84.94 73 ALA A O 1
ATOM 566 N N . LEU A 1 74 ? 1.964 10.898 4.620 1.00 82.50 74 LEU A N 1
ATOM 567 C CA . LEU A 1 74 ? 2.460 9.651 5.219 1.00 82.50 74 LEU A CA 1
ATOM 568 C C . LEU A 1 74 ? 1.802 8.405 4.613 1.00 82.50 74 LEU A C 1
ATOM 570 O O . LEU A 1 74 ? 2.460 7.388 4.407 1.00 82.50 74 LEU A O 1
ATOM 574 N N . ARG A 1 75 ? 0.501 8.469 4.312 1.00 84.38 75 ARG A N 1
ATOM 575 C CA . ARG A 1 75 ? -0.207 7.343 3.695 1.00 84.38 75 ARG A CA 1
ATOM 576 C C . ARG A 1 75 ? 0.122 7.197 2.216 1.00 84.38 75 ARG A C 1
ATOM 578 O O . ARG A 1 75 ? 0.255 6.070 1.767 1.00 84.38 75 ARG A O 1
ATOM 585 N N . MET A 1 76 ? 0.306 8.293 1.485 1.00 87.75 76 MET A N 1
ATOM 586 C CA . MET A 1 76 ? 0.808 8.261 0.109 1.00 87.75 76 MET A CA 1
ATOM 587 C C . MET A 1 76 ? 2.185 7.609 0.043 1.00 87.75 76 MET A C 1
ATOM 589 O O . MET A 1 76 ? 2.398 6.760 -0.814 1.00 87.75 76 MET A O 1
ATOM 593 N N . LEU A 1 77 ? 3.078 7.946 0.978 1.00 87.19 77 LEU A N 1
ATOM 594 C CA . LEU A 1 77 ? 4.386 7.307 1.093 1.00 87.19 77 LEU A CA 1
ATOM 595 C C . LEU A 1 77 ? 4.236 5.800 1.338 1.00 87.19 77 LEU A C 1
ATOM 597 O O . LEU A 1 77 ? 4.842 5.004 0.631 1.00 87.19 77 LEU A O 1
ATOM 601 N N . GLY A 1 78 ? 3.374 5.402 2.279 1.00 85.44 78 GLY A N 1
ATOM 602 C CA . GLY A 1 78 ? 3.084 3.989 2.532 1.00 85.44 78 GLY A CA 1
ATOM 603 C C . GLY A 1 78 ? 2.528 3.260 1.303 1.00 85.44 78 GLY A C 1
ATOM 604 O O . GLY A 1 78 ? 2.965 2.154 0.997 1.00 85.44 78 GLY A O 1
ATOM 605 N N . VAL A 1 79 ? 1.612 3.892 0.563 1.00 88.69 79 VAL A N 1
ATOM 606 C CA . VAL A 1 79 ? 1.044 3.350 -0.682 1.00 88.69 79 VAL A CA 1
ATOM 607 C C . VAL A 1 79 ? 2.111 3.235 -1.774 1.00 88.69 79 VAL A C 1
ATOM 609 O O . VAL A 1 79 ? 2.150 2.216 -2.453 1.00 88.69 79 VAL A O 1
ATOM 612 N N . ALA A 1 80 ? 3.007 4.216 -1.911 1.00 89.75 80 ALA A N 1
ATOM 613 C CA . ALA A 1 80 ? 4.116 4.166 -2.862 1.00 89.75 80 ALA A CA 1
ATOM 614 C C . ALA A 1 80 ? 5.102 3.038 -2.521 1.00 89.75 80 ALA A C 1
ATOM 616 O O . ALA A 1 80 ? 5.447 2.238 -3.385 1.00 89.75 80 ALA A O 1
ATOM 617 N N . CYS A 1 81 ? 5.498 2.908 -1.249 1.00 88.69 81 CYS A N 1
ATOM 618 C CA . CYS A 1 81 ? 6.349 1.812 -0.780 1.00 88.69 81 CYS A CA 1
ATOM 619 C C . CYS A 1 81 ? 5.712 0.439 -1.037 1.00 88.69 81 CYS A C 1
ATOM 621 O O . CYS A 1 81 ? 6.385 -0.477 -1.510 1.00 88.69 81 CYS A O 1
ATOM 623 N N . LEU A 1 82 ? 4.410 0.303 -0.763 1.00 87.19 82 LEU A N 1
ATOM 624 C CA . LEU A 1 82 ? 3.659 -0.916 -1.058 1.00 87.19 82 LEU A CA 1
ATOM 625 C C . LEU A 1 82 ? 3.596 -1.180 -2.570 1.00 87.19 82 LEU A C 1
ATOM 627 O O . LEU A 1 82 ? 3.728 -2.325 -2.991 1.00 87.19 82 LEU A O 1
ATOM 631 N N . GLY A 1 83 ? 3.449 -0.131 -3.383 1.00 88.50 83 GLY A N 1
ATOM 632 C CA . GLY A 1 83 ? 3.495 -0.197 -4.841 1.00 88.50 83 GLY A CA 1
ATOM 633 C C . GLY A 1 83 ? 4.833 -0.723 -5.362 1.00 88.50 83 GLY A C 1
ATOM 634 O O . GLY A 1 83 ? 4.846 -1.673 -6.140 1.00 88.50 83 GLY A O 1
ATOM 635 N N . ILE A 1 84 ? 5.956 -0.182 -4.875 1.00 88.88 84 ILE A N 1
ATOM 636 C CA . ILE A 1 84 ? 7.313 -0.657 -5.209 1.00 88.88 84 ILE A CA 1
ATOM 637 C C . ILE A 1 84 ? 7.465 -2.136 -4.846 1.00 88.88 84 ILE A C 1
ATOM 639 O O . ILE A 1 84 ? 7.970 -2.933 -5.638 1.00 88.88 84 ILE A O 1
ATOM 643 N N . TYR A 1 85 ? 6.998 -2.526 -3.657 1.00 88.88 85 TYR A N 1
ATOM 644 C CA . TYR A 1 85 ? 7.019 -3.924 -3.241 1.00 88.88 85 TYR A CA 1
ATOM 645 C C . TYR A 1 85 ? 6.174 -4.810 -4.165 1.00 88.88 85 TYR A C 1
ATOM 647 O O . TYR A 1 85 ? 6.670 -5.826 -4.650 1.00 88.88 85 TYR A O 1
ATOM 655 N N . ALA A 1 86 ? 4.939 -4.415 -4.474 1.00 88.06 86 ALA A N 1
ATOM 656 C CA . ALA A 1 86 ? 4.057 -5.161 -5.368 1.00 88.06 86 ALA A CA 1
ATOM 657 C C . ALA A 1 86 ? 4.649 -5.307 -6.781 1.00 88.06 86 ALA A C 1
ATOM 659 O O . ALA A 1 86 ? 4.562 -6.382 -7.373 1.00 88.06 86 ALA A O 1
ATOM 660 N N . MET A 1 87 ? 5.319 -4.272 -7.297 1.00 90.12 87 MET A N 1
ATOM 661 C CA . MET A 1 87 ? 5.986 -4.329 -8.600 1.00 90.12 87 MET A CA 1
ATOM 662 C C . MET A 1 87 ? 7.113 -5.361 -8.648 1.00 90.12 87 MET A C 1
ATOM 664 O O . MET A 1 87 ? 7.297 -5.979 -9.690 1.00 90.12 87 MET A O 1
ATOM 668 N N . SER A 1 88 ? 7.788 -5.650 -7.530 1.00 87.19 88 SER A N 1
ATOM 669 C CA . SER A 1 88 ? 8.795 -6.725 -7.492 1.00 87.19 88 SER A CA 1
ATOM 670 C C . SER A 1 88 ? 8.223 -8.139 -7.669 1.00 87.19 88 SER A C 1
ATOM 672 O O . SER A 1 88 ? 8.971 -9.053 -8.006 1.00 87.19 88 SER A O 1
ATOM 674 N N . TRP A 1 89 ? 6.910 -8.310 -7.480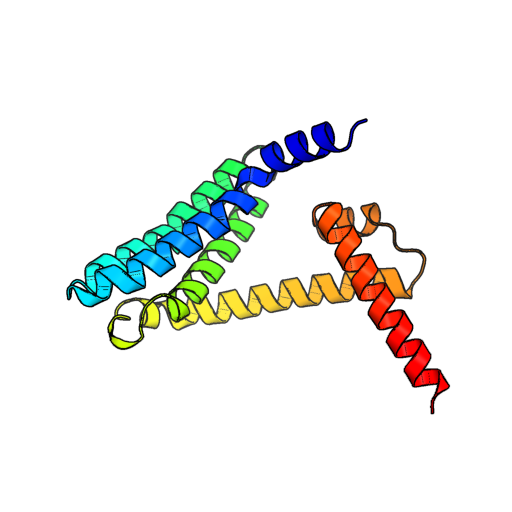 1.00 87.12 89 TRP A N 1
ATOM 675 C CA . TRP A 1 89 ? 6.188 -9.559 -7.750 1.00 87.12 89 TRP A CA 1
ATOM 676 C C . TRP A 1 89 ? 5.489 -9.563 -9.113 1.00 87.12 89 TRP A C 1
ATOM 678 O O . TRP A 1 89 ? 5.290 -10.623 -9.706 1.00 87.12 89 TRP A O 1
ATOM 688 N N . ILE A 1 90 ? 5.070 -8.389 -9.589 1.00 87.19 90 ILE A N 1
ATOM 689 C CA . ILE A 1 90 ? 4.352 -8.235 -10.859 1.00 87.19 90 ILE A CA 1
ATOM 690 C C . ILE A 1 90 ? 5.323 -8.265 -12.042 1.00 87.19 90 ILE A C 1
ATOM 692 O O . ILE A 1 90 ? 5.060 -8.947 -13.030 1.00 87.19 90 ILE A O 1
ATOM 696 N N . VAL A 1 91 ? 6.443 -7.547 -11.944 1.00 86.38 91 VAL A N 1
ATOM 697 C CA . VAL A 1 91 ? 7.459 -7.493 -12.997 1.00 86.38 91 VAL A CA 1
ATOM 698 C C . VAL A 1 91 ? 8.326 -8.753 -12.919 1.00 86.38 91 VAL A C 1
ATOM 700 O O . VAL A 1 91 ? 8.881 -9.033 -11.853 1.00 86.38 91 VAL A O 1
ATOM 703 N N . PRO A 1 92 ? 8.470 -9.521 -14.013 1.00 84.81 92 PRO A N 1
ATOM 704 C CA . PRO A 1 92 ? 9.297 -10.721 -14.010 1.00 84.81 92 PRO A CA 1
ATOM 705 C C . PRO A 1 92 ? 10.778 -10.372 -13.760 1.00 84.81 92 PRO A C 1
ATOM 707 O O . PRO A 1 92 ? 11.226 -9.333 -14.250 1.00 84.81 92 PRO A O 1
ATOM 710 N N . PRO A 1 93 ? 11.544 -11.203 -13.021 1.00 84.62 93 PRO A N 1
ATOM 711 C CA . PRO A 1 93 ? 12.913 -10.885 -12.594 1.00 84.62 93 PRO A CA 1
ATOM 712 C C . PRO A 1 93 ? 13.846 -10.465 -13.735 1.00 84.62 93 PRO A C 1
ATOM 714 O O . PRO A 1 93 ? 14.610 -9.516 -13.591 1.00 84.62 93 PRO A O 1
ATOM 717 N N . GLU A 1 94 ? 13.740 -11.114 -14.894 1.00 83.19 94 GLU A N 1
ATOM 718 C CA . GLU A 1 94 ? 14.528 -10.820 -16.096 1.00 83.19 94 GLU A CA 1
ATOM 719 C C . GLU A 1 94 ? 14.284 -9.420 -16.690 1.00 83.19 94 GLU A C 1
ATOM 721 O O . GLU A 1 94 ? 15.119 -8.907 -17.439 1.00 83.19 94 GLU A O 1
ATOM 726 N N . ALA A 1 95 ? 13.160 -8.784 -16.356 1.00 83.31 95 ALA A N 1
ATOM 727 C CA . ALA A 1 95 ? 12.808 -7.444 -16.810 1.00 83.31 95 ALA A CA 1
ATOM 728 C C . ALA A 1 95 ? 13.088 -6.348 -15.768 1.00 83.31 95 ALA A C 1
ATOM 730 O O . ALA A 1 95 ? 12.907 -5.174 -16.082 1.00 83.31 95 ALA A O 1
ATOM 731 N N . GLN A 1 96 ? 13.531 -6.707 -14.557 1.00 86.31 96 GLN A N 1
ATOM 732 C CA . GLN A 1 96 ? 13.773 -5.764 -13.463 1.00 86.31 96 GLN A CA 1
ATOM 733 C C . GLN A 1 96 ? 15.128 -5.059 -13.623 1.00 86.31 96 GLN A C 1
ATOM 735 O O . GLN A 1 96 ? 16.164 -5.576 -13.209 1.00 86.31 96 GLN A O 1
ATOM 740 N N . ARG A 1 97 ? 15.141 -3.862 -14.213 1.00 86.00 97 ARG A N 1
ATOM 741 C CA . ARG A 1 97 ? 16.336 -3.011 -14.327 1.00 86.00 97 ARG A CA 1
ATOM 742 C C . ARG A 1 97 ? 16.363 -1.896 -13.289 1.00 86.00 97 ARG A C 1
ATOM 744 O O . ARG A 1 97 ? 17.433 -1.565 -12.789 1.00 86.00 97 ARG A O 1
ATOM 751 N N . LEU A 1 98 ? 15.210 -1.314 -12.973 1.00 85.62 98 LEU A N 1
ATOM 752 C CA . LEU A 1 98 ? 15.072 -0.169 -12.068 1.00 85.62 98 LEU A CA 1
ATOM 753 C C . LEU A 1 98 ? 14.704 -0.592 -10.645 1.00 85.62 98 LEU A C 1
ATOM 755 O O . LEU A 1 98 ? 15.177 0.008 -9.682 1.00 85.62 98 LEU A O 1
ATOM 759 N N . LEU A 1 99 ? 13.885 -1.635 -10.500 1.00 85.06 99 LEU A N 1
ATOM 760 C CA . LEU A 1 99 ? 13.442 -2.174 -9.213 1.00 85.06 99 LEU A CA 1
ATOM 761 C C . LEU A 1 99 ? 14.583 -2.457 -8.214 1.00 85.06 99 LEU A C 1
ATOM 763 O O . LEU A 1 99 ? 14.410 -2.104 -7.042 1.00 85.06 99 LEU A O 1
ATOM 767 N N . PRO A 1 100 ? 15.750 -3.003 -8.622 1.00 86.56 100 PRO A N 1
ATOM 768 C CA . PRO A 1 100 ? 16.873 -3.211 -7.706 1.00 86.56 100 PRO A CA 1
ATOM 769 C C . PRO A 1 100 ? 17.380 -1.914 -7.057 1.00 86.56 100 PRO A C 1
ATOM 771 O O . PRO A 1 100 ? 17.737 -1.906 -5.882 1.00 86.56 100 PRO A O 1
ATOM 774 N N . SER A 1 101 ? 17.341 -0.780 -7.765 1.00 87.31 101 SER A N 1
ATOM 775 C CA . SER A 1 101 ? 17.769 0.518 -7.218 1.00 87.31 101 SER A CA 1
ATOM 776 C C . SER A 1 101 ? 16.858 1.035 -6.097 1.00 87.31 101 SER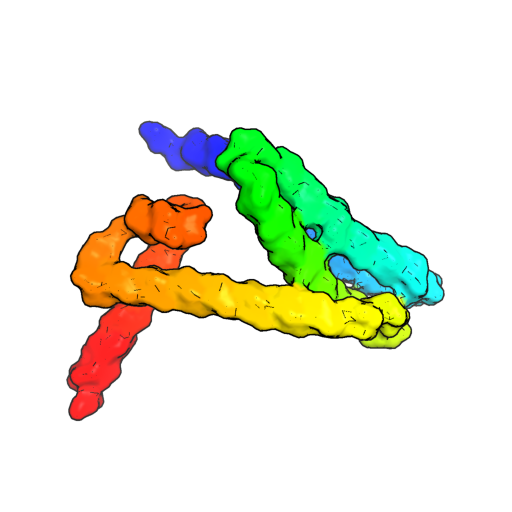 A C 1
ATOM 778 O O . SER A 1 101 ? 17.278 1.871 -5.298 1.00 87.31 101 SER A O 1
ATOM 780 N N . PHE A 1 102 ? 15.625 0.529 -6.000 1.00 85.69 102 PHE A N 1
ATOM 781 C CA . PHE A 1 102 ? 14.661 0.889 -4.957 1.00 85.69 102 PHE A CA 1
ATOM 782 C C . PHE A 1 102 ? 14.621 -0.113 -3.796 1.00 85.69 102 PHE A C 1
ATOM 784 O O . PHE A 1 102 ? 13.753 0.000 -2.927 1.00 85.69 102 PHE A O 1
ATOM 791 N N . GLU A 1 103 ? 15.548 -1.074 -3.734 1.00 84.62 103 GLU A N 1
ATOM 792 C CA . GLU A 1 103 ? 15.551 -2.121 -2.708 1.00 84.62 103 GLU A CA 1
ATOM 793 C C . GLU A 1 103 ? 15.545 -1.545 -1.286 1.00 84.62 103 GLU A C 1
ATOM 795 O O . GLU A 1 103 ? 14.764 -1.981 -0.440 1.00 84.62 103 GLU A O 1
ATOM 800 N N . PHE A 1 104 ? 16.347 -0.511 -1.033 1.00 85.25 104 PHE A N 1
ATOM 801 C CA . PHE A 1 104 ? 16.392 0.148 0.271 1.00 85.25 104 PHE A CA 1
ATOM 802 C C . PHE A 1 104 ? 15.039 0.761 0.662 1.00 85.25 104 PHE A C 1
ATOM 804 O O . PHE A 1 104 ? 14.527 0.517 1.758 1.00 85.25 104 PHE A O 1
ATOM 811 N N . ALA A 1 105 ? 14.425 1.514 -0.259 1.00 83.25 105 ALA A N 1
ATOM 812 C CA . ALA A 1 105 ? 13.118 2.132 -0.051 1.00 83.25 105 ALA A CA 1
ATOM 813 C C . ALA A 1 105 ? 12.024 1.076 0.168 1.00 83.25 105 ALA A C 1
ATOM 815 O O . ALA A 1 105 ? 11.156 1.250 1.027 1.00 83.25 105 ALA A O 1
ATOM 816 N N . ARG A 1 106 ? 12.099 -0.043 -0.561 1.00 82.19 106 ARG A N 1
ATOM 817 C CA . ARG A 1 106 ? 11.208 -1.195 -0.404 1.00 82.19 106 ARG A CA 1
ATOM 818 C C . ARG A 1 106 ? 11.337 -1.805 0.989 1.00 82.19 106 ARG A C 1
ATOM 820 O O . ARG A 1 106 ? 10.328 -1.980 1.663 1.00 82.19 106 ARG A O 1
ATOM 827 N N . THR A 1 107 ? 12.556 -2.096 1.436 1.00 84.25 107 THR A N 1
ATOM 828 C CA . THR A 1 107 ? 12.813 -2.772 2.716 1.00 84.25 107 THR A CA 1
ATOM 829 C C . THR A 1 107 ? 12.402 -1.912 3.907 1.00 84.25 107 THR A C 1
ATOM 831 O O . THR A 1 107 ? 11.686 -2.387 4.787 1.00 84.25 107 THR A O 1
ATOM 834 N N . ILE A 1 108 ? 12.779 -0.630 3.918 1.00 84.62 108 ILE A N 1
ATOM 835 C CA . ILE A 1 108 ? 12.375 0.292 4.991 1.00 84.62 108 ILE A CA 1
ATOM 836 C C . ILE A 1 108 ? 10.867 0.525 4.973 1.00 84.62 108 ILE A C 1
ATOM 838 O O . ILE A 1 108 ? 10.226 0.478 6.024 1.00 84.62 108 ILE A O 1
ATOM 842 N N . GLY A 1 109 ? 10.293 0.752 3.790 1.00 79.56 109 GLY A N 1
ATOM 843 C CA . GLY A 1 109 ? 8.857 0.946 3.635 1.00 79.56 109 GLY A CA 1
ATOM 844 C C . GLY A 1 109 ? 8.058 -0.248 4.155 1.00 79.56 109 GLY A C 1
ATOM 845 O O . GLY A 1 109 ? 7.100 -0.064 4.904 1.00 79.56 109 GLY A O 1
ATOM 846 N N . LEU A 1 110 ? 8.492 -1.469 3.830 1.00 82.88 110 LEU A N 1
ATOM 847 C CA . LEU A 1 110 ? 7.866 -2.700 4.307 1.00 82.88 110 LEU A CA 1
ATOM 848 C C . LEU A 1 110 ? 8.021 -2.867 5.822 1.00 82.88 110 LEU A C 1
ATOM 850 O O . LEU A 1 110 ? 7.045 -3.165 6.501 1.00 82.88 110 LEU A O 1
ATOM 854 N N . ALA A 1 111 ? 9.217 -2.631 6.369 1.00 85.00 111 ALA A N 1
ATOM 855 C CA . ALA A 1 111 ? 9.457 -2.715 7.808 1.00 85.00 111 ALA A CA 1
ATOM 856 C C . ALA A 1 111 ? 8.562 -1.741 8.591 1.00 85.00 111 ALA A C 1
ATOM 858 O O . ALA A 1 111 ? 7.966 -2.111 9.604 1.00 85.00 111 ALA A O 1
ATOM 859 N N . LEU A 1 112 ? 8.411 -0.511 8.092 1.00 82.06 112 LEU A N 1
ATOM 860 C CA . LEU A 1 112 ? 7.521 0.485 8.681 1.00 82.06 112 LEU A CA 1
ATOM 861 C C . LEU A 1 112 ? 6.049 0.062 8.579 1.00 82.06 112 LEU A C 1
ATOM 863 O O . LEU A 1 112 ? 5.306 0.201 9.552 1.00 82.06 112 LEU A O 1
ATOM 867 N N . LEU A 1 113 ? 5.631 -0.468 7.427 1.00 81.06 113 LEU A N 1
ATOM 868 C CA . LEU A 1 113 ? 4.270 -0.958 7.213 1.00 81.06 113 LEU A CA 1
ATOM 869 C C . LEU A 1 113 ? 3.941 -2.109 8.177 1.00 81.06 113 LEU A C 1
ATOM 871 O O . LEU A 1 113 ? 2.931 -2.047 8.875 1.00 81.06 113 LEU A O 1
ATOM 875 N N . ILE A 1 114 ? 4.849 -3.079 8.314 1.00 84.06 114 ILE A N 1
ATOM 876 C CA . ILE A 1 114 ? 4.745 -4.188 9.272 1.00 84.06 114 ILE A CA 1
ATOM 877 C C . ILE A 1 114 ? 4.657 -3.663 10.710 1.00 84.06 114 ILE A C 1
ATOM 879 O O . ILE A 1 114 ? 3.814 -4.115 11.482 1.00 84.06 114 ILE A O 1
ATOM 883 N N . ALA A 1 115 ? 5.481 -2.682 11.089 1.00 84.81 115 ALA A N 1
ATOM 884 C CA . ALA A 1 115 ? 5.434 -2.095 12.428 1.00 84.81 115 ALA A CA 1
ATOM 885 C C . ALA A 1 115 ? 4.084 -1.410 12.719 1.00 84.81 115 ALA A C 1
ATOM 887 O O . ALA A 1 115 ? 3.553 -1.514 13.831 1.00 84.81 115 ALA A O 1
ATOM 888 N N . ILE A 1 116 ? 3.503 -0.730 11.725 1.00 80.31 116 ILE A N 1
ATOM 889 C CA . ILE A 1 116 ? 2.173 -0.116 11.829 1.00 80.31 116 ILE A CA 1
ATOM 890 C C . ILE A 1 116 ? 1.094 -1.193 11.984 1.00 80.31 116 ILE A C 1
ATOM 892 O O . ILE A 1 116 ? 0.252 -1.077 12.878 1.00 80.31 116 ILE A O 1
ATOM 896 N N . GLU A 1 117 ? 1.123 -2.245 11.166 1.00 82.06 117 GLU A N 1
ATOM 897 C CA . GLU A 1 117 ? 0.169 -3.355 11.252 1.00 82.06 117 GLU A CA 1
ATOM 898 C C . GLU A 1 117 ? 0.256 -4.075 12.603 1.00 82.06 117 GLU A C 1
ATOM 900 O O . GLU A 1 117 ? -0.765 -4.257 13.271 1.00 82.06 117 GLU A O 1
ATOM 905 N N . LEU A 1 118 ? 1.467 -4.373 13.085 1.00 84.75 118 LEU A N 1
ATOM 906 C CA . LEU A 1 118 ? 1.691 -4.961 14.409 1.00 84.75 118 LEU A CA 1
ATOM 907 C C . LEU A 1 118 ? 1.134 -4.082 15.528 1.00 84.75 118 LEU A C 1
ATOM 909 O O . LEU A 1 118 ? 0.486 -4.583 16.449 1.00 84.75 118 LEU A O 1
ATOM 913 N N . ARG A 1 119 ? 1.329 -2.760 15.448 1.00 83.94 119 ARG A N 1
ATOM 914 C CA . ARG A 1 119 ? 0.753 -1.820 16.415 1.00 83.94 119 ARG A CA 1
ATOM 915 C C . ARG A 1 119 ? -0.775 -1.875 16.403 1.00 83.94 119 ARG A C 1
ATOM 917 O O . ARG A 1 119 ? -1.385 -1.879 17.473 1.00 83.94 119 ARG A O 1
ATOM 924 N N . ILE A 1 120 ? -1.393 -1.913 15.223 1.00 79.00 120 ILE A N 1
ATOM 925 C CA . ILE A 1 120 ? -2.852 -2.000 15.063 1.00 79.00 120 ILE A CA 1
ATOM 926 C C . ILE A 1 120 ? -3.383 -3.302 15.678 1.00 79.00 120 ILE A C 1
ATOM 928 O O . ILE A 1 120 ? -4.335 -3.264 16.467 1.00 79.00 120 ILE A O 1
ATOM 932 N N . VAL A 1 121 ? -2.747 -4.437 15.380 1.00 81.50 121 VAL A N 1
ATOM 933 C CA . VAL A 1 121 ? -3.090 -5.746 15.954 1.00 81.50 121 VAL A CA 1
ATOM 934 C C . VAL A 1 121 ? -2.949 -5.715 17.474 1.00 81.50 121 VAL A C 1
ATOM 936 O O . VAL A 1 121 ? -3.881 -6.080 18.189 1.00 81.50 121 VAL A O 1
ATOM 939 N N . PHE A 1 122 ? -1.832 -5.200 17.990 1.00 83.94 122 PHE A N 1
ATOM 940 C CA . PHE A 1 122 ? -1.577 -5.129 19.426 1.00 83.94 122 PHE A CA 1
ATOM 941 C C . PHE A 1 122 ? -2.617 -4.276 20.165 1.00 83.94 122 PHE A C 1
ATOM 943 O O . PHE A 1 122 ? -3.140 -4.694 21.199 1.00 83.94 122 PHE A O 1
ATOM 950 N N . VAL A 1 123 ? -2.969 -3.100 19.632 1.00 81.25 123 VAL A N 1
ATOM 951 C CA . VAL A 1 123 ? -4.019 -2.237 20.204 1.00 81.25 123 VAL A CA 1
ATOM 952 C C . VAL A 1 123 ? -5.374 -2.946 20.192 1.00 81.25 123 VAL A C 1
ATOM 954 O O . VAL A 1 123 ? -6.074 -2.941 21.206 1.00 81.25 123 VAL A O 1
ATOM 957 N N . THR A 1 124 ? -5.717 -3.601 19.083 1.00 78.38 124 THR A N 1
ATOM 958 C CA . THR A 1 124 ? -6.970 -4.355 18.924 1.00 78.38 124 THR A CA 1
ATOM 959 C C . THR A 1 124 ? -7.063 -5.489 19.944 1.00 78.38 124 THR A C 1
ATOM 961 O O . THR A 1 124 ? -8.049 -5.584 20.677 1.00 78.38 124 THR A O 1
ATOM 964 N N . LEU A 1 125 ? -6.012 -6.306 20.067 1.00 79.19 125 LEU A N 1
ATOM 965 C CA . LEU A 1 125 ? -5.942 -7.384 21.052 1.00 79.19 125 LEU A CA 1
ATOM 966 C C . LEU A 1 125 ? -6.031 -6.830 22.474 1.00 79.19 125 LEU A C 1
ATOM 968 O O . LEU A 1 125 ? -6.847 -7.299 23.264 1.00 79.19 125 LEU A O 1
ATOM 972 N N . LYS A 1 126 ? -5.271 -5.781 22.802 1.00 81.31 126 LYS A N 1
ATOM 973 C CA . LYS A 1 126 ? -5.312 -5.155 24.130 1.00 81.31 126 LYS A CA 1
ATOM 974 C C . LYS A 1 126 ? -6.723 -4.685 24.497 1.00 81.31 126 LYS A C 1
ATOM 976 O O . LYS A 1 126 ? -7.150 -4.911 25.629 1.00 81.31 126 LYS A O 1
ATOM 981 N N . LEU A 1 127 ? -7.458 -4.076 23.562 1.00 79.69 127 LEU A N 1
ATOM 982 C CA . LEU A 1 127 ? -8.843 -3.637 23.772 1.00 79.69 127 LEU A CA 1
ATOM 983 C C . LEU A 1 127 ? -9.802 -4.824 23.970 1.00 79.69 127 LEU A C 1
ATOM 985 O O . LEU A 1 127 ? -10.586 -4.833 24.917 1.00 79.69 127 LEU A O 1
ATOM 989 N N . VAL A 1 128 ? -9.704 -5.861 23.134 1.00 79.69 128 VAL A N 1
ATOM 990 C CA . VAL A 1 128 ? -10.576 -7.053 23.191 1.00 79.69 128 VAL A CA 1
ATOM 991 C C . VAL A 1 128 ? -10.305 -7.927 24.425 1.00 79.69 128 VAL A C 1
ATOM 993 O O . VAL A 1 128 ? -11.213 -8.566 24.978 1.00 79.69 128 VAL A O 1
ATOM 996 N N . PHE A 1 129 ? -9.059 -7.974 24.892 1.00 79.00 129 PHE A N 1
ATOM 997 C CA . PHE A 1 129 ? -8.696 -8.695 26.109 1.00 79.00 129 PHE A CA 1
ATOM 998 C C . PHE A 1 129 ? -9.058 -7.913 27.380 1.00 79.00 129 PHE A C 1
ATOM 1000 O O . PHE A 1 129 ? -9.468 -8.553 28.347 1.00 79.00 129 PHE A O 1
ATOM 1007 N N . ARG A 1 130 ? -9.014 -6.569 27.371 1.00 77.94 130 ARG A N 1
ATOM 1008 C CA . ARG A 1 130 ? -9.409 -5.719 28.515 1.00 77.94 130 ARG A CA 1
ATOM 1009 C C . ARG A 1 130 ? -10.923 -5.569 28.734 1.00 77.94 130 ARG A C 1
ATOM 1011 O O . ARG A 1 130 ? -11.306 -5.158 29.822 1.00 77.94 130 ARG A O 1
ATOM 1018 N N . GLY A 1 131 ? -11.792 -5.895 27.771 1.00 69.81 131 GLY A N 1
ATOM 1019 C CA . GLY A 1 131 ? -13.246 -5.784 27.979 1.00 69.81 131 GLY A CA 1
ATOM 1020 C C . GLY A 1 131 ? -14.106 -5.951 26.722 1.00 69.81 131 GLY A C 1
ATOM 1021 O O . GLY A 1 131 ? -13.667 -6.522 25.723 1.00 69.81 131 GLY A O 1
ATOM 1022 N N . LYS A 1 132 ? -15.361 -5.471 26.772 1.00 63.84 132 LYS A N 1
ATOM 1023 C CA . LYS A 1 132 ? -16.271 -5.405 25.611 1.00 63.84 132 LYS A CA 1
ATOM 1024 C C . LYS A 1 132 ? -15.795 -4.302 24.654 1.00 63.84 132 LYS A C 1
ATOM 1026 O O . LYS A 1 132 ? -16.302 -3.191 24.702 1.00 63.84 132 LYS A O 1
ATOM 1031 N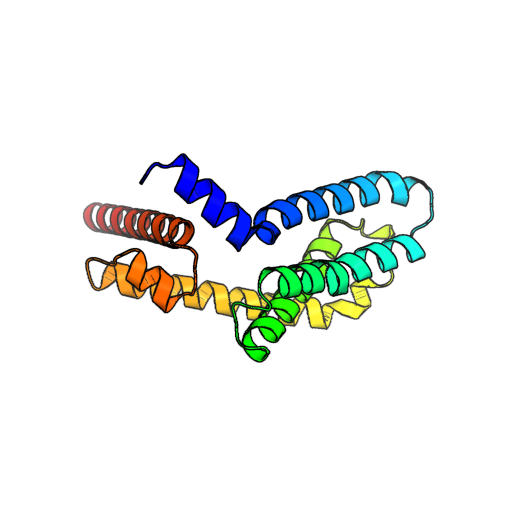 N . ALA A 1 133 ? -14.808 -4.608 23.817 1.00 66.44 133 ALA A N 1
ATOM 1032 C CA . ALA A 1 133 ? -14.404 -3.712 22.739 1.00 66.44 133 ALA A CA 1
ATOM 1033 C C . ALA A 1 133 ? -15.563 -3.527 21.747 1.00 66.44 133 ALA A C 1
ATOM 1035 O O . ALA A 1 133 ? -16.130 -4.517 21.272 1.00 66.44 133 ALA A O 1
ATOM 1036 N N . ASP A 1 134 ? -15.896 -2.271 21.459 1.00 76.06 134 ASP A N 1
ATOM 1037 C CA . ASP A 1 134 ? -16.896 -1.893 20.461 1.00 76.06 134 ASP A CA 1
ATOM 1038 C C . ASP A 1 134 ? -16.227 -1.456 19.146 1.00 76.06 134 ASP A C 1
ATOM 1040 O O . ASP A 1 134 ? -15.098 -0.956 19.138 1.00 76.06 134 ASP A O 1
ATOM 1044 N N . ALA A 1 135 ? -16.920 -1.646 18.022 1.00 71.75 135 ALA A N 1
ATOM 1045 C CA . ALA A 1 135 ? -16.416 -1.337 16.685 1.00 71.75 135 ALA A CA 1
ATOM 1046 C C . ALA A 1 135 ? -16.060 0.146 16.536 1.00 71.75 135 ALA A C 1
ATOM 1048 O O . ALA A 1 135 ? -15.098 0.475 15.844 1.00 71.75 135 ALA A O 1
ATOM 1049 N N . GLU A 1 136 ? -16.785 1.031 17.221 1.00 73.31 136 GLU A N 1
ATOM 1050 C CA . GLU A 1 136 ? -16.506 2.467 17.229 1.00 73.31 136 GLU A CA 1
ATOM 1051 C C . GLU A 1 136 ? -15.198 2.804 17.952 1.00 73.31 136 GLU A C 1
ATOM 1053 O O . GLU A 1 136 ? -14.412 3.611 17.459 1.00 73.31 136 GLU A O 1
ATOM 1058 N N . GLN A 1 137 ? -14.901 2.129 19.068 1.00 77.06 137 GLN A N 1
ATOM 1059 C CA . GLN A 1 137 ? -13.652 2.330 19.809 1.00 77.06 137 GLN A CA 1
ATOM 1060 C C . GLN A 1 137 ? -12.438 1.860 19.002 1.00 77.06 137 GLN A C 1
ATOM 1062 O O . GLN A 1 137 ? -11.404 2.529 18.987 1.00 77.06 137 GLN A O 1
ATOM 1067 N N . ILE A 1 138 ? -12.565 0.734 18.293 1.00 72.81 138 ILE A N 1
ATOM 1068 C CA . ILE A 1 138 ? -11.491 0.230 17.429 1.00 72.81 138 ILE A CA 1
ATOM 1069 C C . ILE A 1 138 ? -11.324 1.120 16.199 1.00 72.81 138 ILE A C 1
ATOM 1071 O O . ILE A 1 138 ? -10.192 1.464 15.859 1.00 72.81 138 ILE A O 1
ATOM 1075 N N . ALA A 1 139 ? -12.417 1.556 15.568 1.00 71.25 139 ALA A N 1
ATOM 1076 C CA . ALA A 1 139 ? -12.366 2.490 14.445 1.00 71.25 139 ALA A CA 1
ATOM 1077 C C . ALA A 1 139 ? -11.705 3.822 14.842 1.00 71.25 139 ALA A C 1
ATOM 1079 O O . ALA A 1 139 ? -10.864 4.328 14.101 1.00 71.25 139 ALA A O 1
ATOM 1080 N N . ALA A 1 140 ? -12.007 4.354 16.030 1.00 70.94 140 ALA A N 1
ATOM 1081 C CA . ALA A 1 140 ? -11.376 5.566 16.549 1.00 70.94 140 ALA A CA 1
ATOM 1082 C C . ALA A 1 140 ? -9.878 5.371 16.848 1.00 70.94 140 ALA A C 1
ATOM 1084 O O . ALA A 1 140 ? -9.064 6.223 16.497 1.00 70.94 140 ALA A O 1
ATOM 1085 N N . ALA A 1 141 ? -9.496 4.242 17.454 1.00 71.06 141 ALA A N 1
ATOM 1086 C CA . ALA A 1 141 ? -8.111 3.972 17.844 1.00 71.06 141 ALA A CA 1
ATOM 1087 C C . ALA A 1 141 ? -7.188 3.621 16.663 1.00 71.06 141 ALA A C 1
ATOM 1089 O O . ALA A 1 141 ? -5.991 3.901 16.708 1.00 71.06 141 ALA A O 1
ATOM 1090 N N . THR A 1 142 ? -7.728 2.990 15.619 1.00 65.88 142 THR A N 1
ATOM 1091 C CA . THR A 1 142 ? -6.950 2.483 14.470 1.00 65.88 142 THR A CA 1
ATOM 1092 C C . THR A 1 142 ? -7.153 3.308 13.199 1.00 65.88 142 THR A C 1
ATOM 1094 O O . THR A 1 142 ? -6.374 3.203 12.254 1.00 65.88 142 THR A O 1
ATOM 1097 N N . GLY A 1 143 ? -8.196 4.142 13.150 1.00 65.88 143 GLY A N 1
ATOM 1098 C CA . GLY A 1 143 ? -8.627 4.838 11.939 1.00 65.88 143 GLY A CA 1
ATOM 1099 C C . GLY A 1 143 ? -9.242 3.912 10.883 1.00 65.88 143 GLY A C 1
ATOM 1100 O O . GLY A 1 143 ? -9.431 4.350 9.743 1.00 65.88 143 GLY A O 1
ATOM 1101 N N . ALA A 1 144 ? -9.519 2.648 11.233 1.00 63.12 144 ALA A N 1
ATOM 1102 C CA . ALA A 1 144 ? -10.102 1.661 10.337 1.00 63.12 144 ALA A CA 1
ATOM 1103 C C . ALA A 1 144 ? -11.588 1.962 10.058 1.00 63.12 144 ALA A C 1
ATOM 1105 O O . ALA A 1 144 ? -12.310 2.414 10.951 1.00 63.12 144 ALA A O 1
ATOM 1106 N N . PRO A 1 145 ? -12.089 1.688 8.837 1.00 62.47 145 PRO A N 1
ATOM 1107 C CA . PRO A 1 145 ? -13.514 1.774 8.544 1.00 62.47 145 PRO A CA 1
ATOM 1108 C C . PRO A 1 145 ? -14.340 0.883 9.489 1.00 62.47 145 PRO A C 1
ATOM 1110 O O . PRO A 1 145 ? -13.867 -0.191 9.864 1.00 62.47 145 PRO A O 1
ATOM 1113 N N . PRO A 1 146 ? -15.605 1.234 9.793 1.00 68.25 146 PRO A N 1
ATOM 1114 C CA . PRO A 1 146 ? -16.433 0.476 10.737 1.00 68.25 146 PRO A CA 1
ATOM 1115 C C . PRO A 1 146 ? -16.573 -1.011 10.391 1.00 68.25 146 PRO A C 1
ATOM 1117 O O . PRO A 1 146 ? -16.660 -1.855 11.277 1.00 68.25 146 PRO A O 1
ATOM 1120 N N . LEU A 1 147 ? -16.585 -1.348 9.099 1.00 70.31 147 LEU A N 1
ATOM 1121 C CA . LEU A 1 147 ? -16.690 -2.731 8.633 1.00 70.31 147 LEU A CA 1
ATOM 1122 C C . LEU A 1 147 ? -15.406 -3.528 8.906 1.00 70.31 147 LEU A C 1
ATOM 1124 O O . LEU A 1 147 ? -15.477 -4.650 9.395 1.00 70.31 147 LEU A O 1
ATOM 1128 N N . ILE A 1 148 ? -14.243 -2.911 8.679 1.00 71.44 148 ILE A N 1
ATOM 1129 C CA . ILE A 1 148 ? -12.939 -3.499 9.006 1.00 71.44 148 ILE A CA 1
ATOM 1130 C C . ILE A 1 148 ? -12.803 -3.648 10.522 1.00 71.44 148 ILE A C 1
ATOM 1132 O O . ILE A 1 148 ? -12.454 -4.721 10.993 1.00 71.44 148 ILE A O 1
ATOM 1136 N N . ALA A 1 149 ? -13.185 -2.631 11.298 1.00 76.69 149 ALA A N 1
ATOM 1137 C CA . ALA A 1 149 ? -13.179 -2.711 12.758 1.00 76.69 149 ALA A CA 1
ATOM 1138 C C . ALA A 1 149 ? -14.055 -3.867 13.283 1.00 76.69 149 ALA A C 1
ATOM 1140 O O . ALA A 1 149 ? -13.649 -4.581 14.198 1.00 76.69 149 ALA A O 1
ATOM 1141 N N . LYS A 1 150 ? -15.226 -4.113 12.675 1.00 76.94 150 LYS A N 1
ATOM 1142 C CA . LYS A 1 150 ? -16.073 -5.274 13.006 1.00 76.94 150 LYS A CA 1
ATOM 1143 C C . LYS A 1 150 ? -15.385 -6.607 12.707 1.00 76.94 150 LYS A C 1
ATOM 1145 O O . LYS A 1 150 ? -15.442 -7.504 13.547 1.00 76.94 150 LYS A O 1
ATOM 1150 N N . LEU A 1 151 ? -14.730 -6.732 11.552 1.00 80.94 151 LEU A N 1
ATOM 1151 C CA . LEU A 1 151 ? -13.967 -7.933 11.194 1.00 80.94 151 LEU A CA 1
ATOM 1152 C C . LEU A 1 151 ? -12.796 -8.159 12.159 1.00 80.94 151 LEU A C 1
ATOM 1154 O O . LEU A 1 151 ? -12.631 -9.265 12.660 1.00 80.94 151 LEU A O 1
ATOM 1158 N N . MET A 1 152 ? -12.066 -7.103 12.519 1.00 78.50 152 MET A N 1
ATOM 1159 C CA . MET A 1 152 ? -10.971 -7.170 13.493 1.00 78.50 152 MET A CA 1
ATOM 1160 C C . MET A 1 152 ? -11.446 -7.629 14.878 1.00 78.50 152 MET A C 1
ATOM 1162 O O . MET A 1 152 ? -10.780 -8.428 15.533 1.00 78.50 152 MET A O 1
ATOM 1166 N N . ILE A 1 153 ? -12.617 -7.165 15.335 1.00 83.31 153 ILE A N 1
ATOM 1167 C CA . ILE A 1 153 ? -13.225 -7.645 16.589 1.00 83.31 153 ILE A CA 1
ATOM 1168 C C . ILE A 1 153 ? -13.579 -9.125 16.489 1.00 83.31 153 ILE A C 1
ATOM 1170 O O . ILE A 1 153 ? -13.364 -9.867 17.450 1.00 83.31 153 ILE A O 1
ATOM 1174 N N . LEU A 1 154 ? -14.153 -9.549 15.362 1.00 84.31 154 LEU A N 1
ATOM 1175 C CA . LEU A 1 154 ? -14.530 -10.941 15.135 1.00 84.31 154 LEU A CA 1
ATOM 1176 C C . LEU A 1 154 ? -13.298 -11.849 15.197 1.00 84.31 154 LEU A C 1
ATOM 1178 O O . LEU A 1 154 ? -13.297 -12.829 15.940 1.00 84.31 154 LEU A O 1
ATOM 1182 N N . GLU A 1 155 ? -12.237 -11.469 14.492 1.00 80.81 155 GLU A N 1
ATOM 1183 C CA . GLU A 1 155 ? -10.971 -12.194 14.458 1.00 80.81 155 GLU A CA 1
ATOM 1184 C C . GLU A 1 155 ? -10.310 -12.247 15.847 1.00 80.81 155 GLU A C 1
ATOM 1186 O O . GLU A 1 155 ? -9.962 -13.315 16.351 1.00 80.81 155 GLU A O 1
ATOM 1191 N N . ALA A 1 156 ? -10.243 -11.121 16.560 1.00 82.75 156 ALA A N 1
ATOM 1192 C CA . ALA A 1 156 ? -9.701 -11.085 17.917 1.00 82.75 156 ALA A CA 1
ATOM 1193 C C . ALA A 1 156 ? -10.529 -11.923 18.914 1.00 82.75 156 ALA A C 1
ATOM 1195 O O . ALA A 1 156 ? -9.981 -12.549 19.827 1.00 82.75 156 ALA A O 1
ATOM 1196 N N . ARG A 1 157 ? -11.859 -11.969 18.753 1.00 82.69 157 ARG A N 1
ATOM 1197 C CA . ARG A 1 157 ? -12.738 -12.843 19.548 1.00 82.69 157 ARG A CA 1
ATOM 1198 C C . ARG A 1 157 ? -12.513 -14.316 19.237 1.00 82.69 157 ARG A C 1
ATOM 1200 O O . ARG A 1 157 ? -12.534 -15.111 20.178 1.00 82.69 157 ARG A O 1
ATOM 1207 N N . PHE A 1 158 ? -12.281 -14.659 17.973 1.00 85.50 158 PHE A N 1
ATOM 1208 C CA . PHE A 1 158 ? -11.911 -16.007 17.556 1.00 85.50 158 PHE A CA 1
ATOM 1209 C C . PHE A 1 158 ? -10.618 -16.447 18.254 1.00 85.50 158 PHE A C 1
ATOM 1211 O O . PHE A 1 158 ? -10.635 -17.443 18.976 1.00 85.50 158 PHE A O 1
ATOM 1218 N N . TYR A 1 159 ? -9.551 -15.642 18.203 1.00 81.56 159 TYR A N 1
ATOM 1219 C CA . TYR A 1 159 ? -8.307 -15.948 18.923 1.00 81.56 159 TYR A CA 1
ATOM 1220 C C . TYR A 1 159 ? -8.505 -16.056 20.441 1.00 81.56 159 TYR A C 1
ATOM 1222 O O . TYR A 1 159 ? -7.979 -16.967 21.079 1.00 81.56 159 TYR A O 1
ATOM 1230 N N . LYS A 1 160 ? -9.325 -15.184 21.044 1.00 80.94 160 LYS A N 1
ATOM 1231 C CA . LYS A 1 160 ? -9.679 -15.276 22.473 1.00 80.94 160 LYS A CA 1
ATOM 1232 C C . LYS A 1 160 ? -10.471 -16.547 22.810 1.00 80.94 160 LYS A C 1
ATOM 1234 O O . LYS A 1 160 ? -10.442 -16.996 23.958 1.00 80.94 160 LYS A O 1
ATOM 1239 N N . ALA A 1 161 ? -11.238 -17.098 21.869 1.00 84.38 161 ALA A N 1
ATOM 1240 C CA . ALA A 1 161 ? -11.940 -18.368 22.034 1.00 84.38 161 ALA A CA 1
ATOM 1241 C C . ALA A 1 161 ? -10.970 -19.552 21.919 1.00 84.38 161 ALA A C 1
ATOM 1243 O O . ALA A 1 161 ? -10.941 -20.378 22.828 1.00 84.38 161 ALA A O 1
ATOM 1244 N N . VAL A 1 162 ? -10.117 -19.563 20.889 1.00 85.62 162 VAL A N 1
ATOM 1245 C CA . VAL A 1 162 ? -9.059 -20.569 20.689 1.00 85.62 162 VAL A CA 1
ATOM 1246 C C . VAL A 1 162 ? -8.135 -20.638 21.905 1.00 85.62 162 VAL A C 1
ATOM 1248 O O . VAL A 1 162 ? -7.921 -21.711 22.458 1.00 85.62 162 VAL A O 1
ATOM 1251 N N . TRP A 1 163 ? -7.667 -19.492 22.406 1.00 82.94 163 TRP A N 1
ATOM 1252 C CA . TRP A 1 163 ? -6.807 -19.437 23.591 1.00 82.94 163 TRP A CA 1
ATOM 1253 C C . TRP A 1 163 ? -7.479 -20.017 24.842 1.00 82.94 163 TRP A C 1
ATOM 1255 O O . TRP A 1 163 ? -6.853 -20.732 25.619 1.00 82.94 163 TRP A O 1
ATOM 1265 N N . ARG A 1 164 ? -8.775 -19.739 25.047 1.00 84.69 164 ARG A N 1
ATOM 1266 C CA . ARG A 1 164 ? -9.542 -20.312 26.168 1.00 84.69 164 ARG A CA 1
ATOM 1267 C C . ARG A 1 164 ? -9.771 -21.813 26.021 1.00 84.69 164 ARG A C 1
ATOM 1269 O O . ARG A 1 164 ? -9.859 -22.487 27.039 1.00 84.69 164 ARG A O 1
ATOM 1276 N N . PHE A 1 165 ? -9.900 -22.311 24.795 1.00 86.50 165 PHE A N 1
ATOM 1277 C CA . PHE A 1 165 ? -10.021 -23.738 24.515 1.00 86.50 165 PHE A CA 1
ATOM 1278 C C . PHE A 1 165 ? -8.705 -24.467 24.812 1.00 86.50 165 PHE A C 1
ATOM 1280 O O . PHE A 1 165 ? -8.704 -25.414 25.590 1.00 86.50 165 PHE A O 1
ATOM 1287 N N . LEU A 1 166 ? -7.577 -23.948 24.313 1.00 84.31 166 LEU A N 1
ATOM 1288 C CA . LEU A 1 166 ? -6.242 -24.500 24.581 1.00 84.31 166 LEU A CA 1
ATOM 1289 C C . LEU A 1 166 ? -5.910 -24.526 26.078 1.00 84.31 166 LEU A C 1
ATOM 1291 O O . LEU A 1 166 ? -5.408 -25.520 26.582 1.00 84.31 166 LEU A O 1
ATOM 1295 N N . ARG A 1 167 ? -6.261 -23.466 26.815 1.00 81.56 167 ARG A N 1
ATOM 1296 C CA . ARG A 1 167 ? -6.015 -23.367 28.264 1.00 81.56 167 ARG A CA 1
ATOM 1297 C C . ARG A 1 167 ? -6.946 -24.227 29.132 1.00 81.56 167 ARG A C 1
ATOM 1299 O O . ARG A 1 167 ? -6.794 -24.228 30.344 1.00 81.56 167 ARG A O 1
ATOM 1306 N N . ARG A 1 168 ? -7.962 -24.863 28.541 1.00 70.75 168 ARG A N 1
ATOM 1307 C CA . ARG A 1 168 ? -8.864 -25.817 29.215 1.00 70.75 168 ARG A CA 1
ATOM 1308 C C . ARG A 1 168 ? -8.545 -27.273 28.871 1.00 70.75 168 ARG A C 1
ATOM 1310 O O . ARG A 1 168 ? -9.094 -28.154 29.519 1.00 70.75 168 ARG A O 1
ATOM 1317 N N . GLY A 1 169 ? -7.735 -27.509 27.838 1.00 61.62 169 GLY A N 1
ATOM 1318 C CA . GLY A 1 169 ? -7.345 -28.840 27.366 1.00 61.62 169 GLY A CA 1
ATOM 1319 C C . GLY A 1 169 ? -5.945 -29.290 27.797 1.00 61.62 169 GLY A C 1
ATOM 1320 O O . GLY A 1 169 ? -5.523 -30.361 27.376 1.00 61.62 169 GLY A O 1
ATOM 1321 N N . GLY A 1 170 ? -5.236 -28.490 28.598 1.00 45.47 170 GLY A N 1
ATOM 1322 C CA . GLY A 1 170 ? -4.004 -28.851 29.307 1.00 45.47 170 GLY A CA 1
ATOM 1323 C C . GLY A 1 170 ? -4.131 -28.471 30.771 1.00 45.47 170 GLY A C 1
ATOM 1324 O O . GLY A 1 170 ? -3.480 -29.143 31.593 1.00 45.47 170 GLY A O 1
#

Foldseek 3Di:
DDPVVVVVVVCLLPVLVVVVVVLLVVLLVCLVPVVVVVPQAVSLVVQLCCQLPVSLVVQCVSCVVPDDPVVSVVVSLLSSLVSLVSSVVSHDPVSDPPSVVCVVSNVVSVVVVVVLVVVLLVVLLVQLVVDPDDLVNSCVVNVDDSVVSVVSSVVSVVVVVVVVVVVVVD

Organism: NCBI:txid1045317

Sequence (170 aa):
MTIASSIRRWSGANWFLIVLPVLAATAWMTSRTAFAGGHSGSLEAALLFDACVTVPALYALCYWRKRALWQTALRMLGVACLGIYAMSWIVPPEAQRLLPSFEFARTIGLALLIAIELRIVFVTLKLVFRGKADAEQIAAATGAPPLIAKLMILEARFYKAVWRFLRRGG

Radius of gyration: 19.77 Å; chains: 1; bounding box: 50×46×56 Å